Protein AF-A0A7S3ZZZ0-F1 (afdb_monomer)

Secondary structure (DSSP, 8-state):
----B-TTT--B--SSPEE-TTT--EESSHHHHHHHHHTSSHHHHHHHHHHTTSHHHHHHHHHHHHHHHHHHHHTTTTTTT---TTT--SS-TTT-----PPP-

Mean predicted aligned error: 7.29 Å

Radius of gyration: 19.66 Å; Cα contacts (8 Å, |Δi|>4): 117; chains: 1; bounding box: 46×25×49 Å

InterPro domains:
  IPR002893 Zinc finger, MYND-type [PF01753] (6-46)
  IPR002893 Zinc finger, MYND-type [PS50865] (6-46)

Sequence (104 aa):
MVLINCACCAAPLPHPAKQCSRCKTLYCSPTCQKQHWEQGGHDKLCRKIRKGGGAEQYHADTKFKEAVTVAAEACKEDAKGQTCYICTEAVHWKTKEGLVRGCA

Foldseek 3Di:
DDQQAAPQPRHGADPPFDADPQQRHGHNDVVSVVCCCPPVVCVVCSVVSNVQVHDVSVVVVVVVVVVVVVVCVVCVVVLPPDAAPPPRHQADPPPRDHHDDDDD

Structure (mmCIF, N/CA/C/O backbone):
data_AF-A0A7S3ZZZ0-F1
#
_entry.id   AF-A0A7S3ZZZ0-F1
#
loop_
_atom_si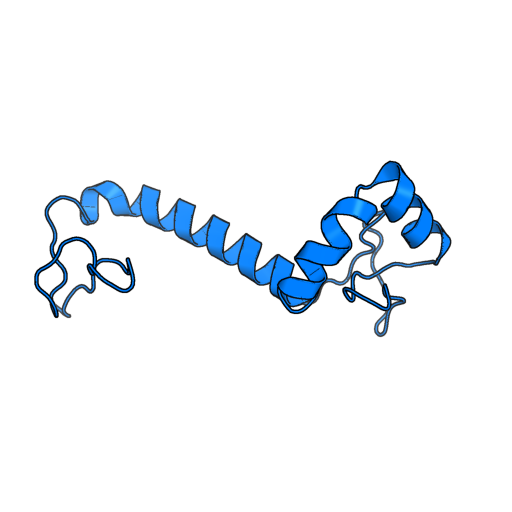te.group_PDB
_atom_site.id
_atom_site.type_symbol
_atom_site.label_atom_id
_atom_site.label_alt_id
_atom_site.label_comp_id
_atom_site.label_asym_id
_atom_site.label_entity_id
_atom_site.label_seq_id
_atom_site.pdbx_PDB_ins_code
_atom_site.Cartn_x
_atom_site.Cartn_y
_atom_site.Cartn_z
_atom_site.occupancy
_atom_site.B_iso_or_equiv
_atom_site.auth_seq_id
_atom_site.auth_comp_id
_atom_site.auth_asym_id
_atom_site.auth_atom_id
_atom_site.pdbx_PDB_model_num
ATOM 1 N N . MET A 1 1 ? -9.465 7.054 -7.142 1.00 51.59 1 MET A N 1
ATOM 2 C CA . MET A 1 1 ? -8.395 7.871 -7.754 1.00 51.59 1 MET A CA 1
ATOM 3 C C . MET A 1 1 ? -7.522 6.903 -8.519 1.00 51.59 1 MET A C 1
ATOM 5 O O . MET A 1 1 ? -6.846 6.103 -7.887 1.00 51.59 1 MET A O 1
ATOM 9 N N . VAL A 1 2 ? -7.605 6.916 -9.849 1.00 62.94 2 VAL A N 1
ATOM 10 C CA . VAL A 1 2 ? -6.803 6.012 -10.679 1.00 62.94 2 VAL A CA 1
ATOM 11 C C . VAL A 1 2 ? -5.350 6.464 -10.572 1.00 62.94 2 VAL A C 1
ATOM 13 O O . VAL A 1 2 ? -5.057 7.647 -10.750 1.00 62.94 2 VAL A O 1
ATOM 16 N N . LEU A 1 3 ? -4.436 5.550 -10.246 1.00 78.00 3 LEU A N 1
ATOM 17 C CA . LEU A 1 3 ? -3.007 5.839 -10.341 1.00 78.00 3 LEU A CA 1
ATOM 18 C C . LEU A 1 3 ? -2.707 6.122 -11.817 1.00 78.00 3 LEU A C 1
ATOM 20 O O . LEU A 1 3 ? -2.816 5.220 -12.634 1.00 78.00 3 LEU A O 1
ATOM 24 N N . ILE A 1 4 ? -2.376 7.364 -12.167 1.00 89.69 4 ILE A N 1
ATOM 25 C CA . ILE A 1 4 ? -2.099 7.776 -13.557 1.00 89.69 4 ILE A CA 1
ATOM 26 C C . ILE A 1 4 ? -0.629 8.130 -13.792 1.00 89.69 4 ILE A C 1
ATOM 28 O O . ILE A 1 4 ? -0.275 8.586 -14.872 1.00 89.69 4 ILE A O 1
ATOM 32 N N . ASN A 1 5 ? 0.242 7.887 -12.810 1.00 93.50 5 ASN A N 1
ATOM 33 C CA . ASN A 1 5 ? 1.657 8.245 -12.876 1.00 93.50 5 ASN A CA 1
ATOM 34 C C . ASN A 1 5 ? 2.548 7.002 -12.773 1.00 93.50 5 ASN A C 1
ATOM 36 O O . ASN A 1 5 ? 2.214 6.017 -12.111 1.00 93.50 5 ASN A O 1
ATOM 40 N N . CYS A 1 6 ? 3.718 7.063 -13.406 1.00 95.06 6 CYS A N 1
ATOM 41 C CA . CYS A 1 6 ? 4.752 6.044 -13.314 1.00 95.06 6 CYS A CA 1
ATOM 42 C C . CYS A 1 6 ? 5.249 5.927 -11.873 1.00 95.06 6 CYS A C 1
ATOM 44 O O . CYS A 1 6 ? 5.759 6.897 -11.317 1.00 95.06 6 CYS A O 1
ATOM 46 N N . ALA A 1 7 ? 5.207 4.725 -11.296 1.00 94.62 7 ALA A N 1
ATOM 47 C CA . ALA A 1 7 ? 5.686 4.510 -9.929 1.00 94.62 7 ALA A CA 1
ATOM 48 C C . ALA A 1 7 ? 7.207 4.712 -9.760 1.00 94.62 7 ALA A C 1
ATOM 50 O O . ALA A 1 7 ? 7.684 4.821 -8.638 1.00 94.62 7 ALA A O 1
ATOM 51 N N . CYS A 1 8 ? 7.976 4.757 -10.854 1.00 96.56 8 CYS A N 1
ATOM 52 C CA . CYS A 1 8 ? 9.428 4.956 -10.805 1.00 96.56 8 CYS A CA 1
ATOM 53 C C . CYS A 1 8 ? 9.853 6.425 -10.925 1.00 96.56 8 CYS A C 1
ATOM 55 O O . CYS A 1 8 ? 10.779 6.846 -10.244 1.00 96.56 8 CYS A O 1
ATOM 57 N N . CYS A 1 9 ? 9.239 7.181 -11.841 1.00 95.25 9 CYS A N 1
ATOM 58 C CA . CYS A 1 9 ? 9.685 8.533 -12.205 1.00 95.25 9 CYS A CA 1
ATOM 59 C C . CYS A 1 9 ? 8.586 9.596 -12.090 1.00 95.25 9 CYS A C 1
ATOM 61 O O . CYS A 1 9 ? 8.796 10.728 -12.509 1.00 95.25 9 CYS A O 1
ATOM 63 N N . ALA A 1 10 ? 7.406 9.229 -11.582 1.00 94.50 10 ALA A N 1
ATOM 64 C CA . ALA A 1 10 ? 6.227 10.084 -11.432 1.00 94.50 10 ALA A CA 1
ATOM 65 C C . ALA A 1 10 ? 5.664 10.704 -12.727 1.00 94.50 10 ALA A C 1
ATOM 67 O O . ALA A 1 10 ? 4.665 11.417 -12.661 1.00 94.50 10 ALA A O 1
ATOM 68 N N . ALA A 1 11 ? 6.234 10.400 -13.899 1.00 94.62 11 ALA A N 1
ATOM 69 C CA . ALA A 1 11 ? 5.722 10.878 -15.180 1.00 94.62 11 ALA A CA 1
ATOM 70 C C . ALA A 1 11 ? 4.265 10.426 -15.406 1.00 94.62 11 ALA A C 1
ATOM 72 O O . ALA A 1 11 ? 3.948 9.269 -15.099 1.00 94.62 11 ALA A O 1
ATOM 73 N N . PRO A 1 12 ? 3.395 11.287 -15.962 1.00 94.44 12 PRO A N 1
ATOM 74 C CA . PRO A 1 12 ? 2.027 10.911 -16.302 1.00 94.44 12 PRO A CA 1
ATOM 75 C C . PRO A 1 12 ? 2.018 9.797 -17.355 1.00 94.44 12 PRO A C 1
ATOM 77 O O . PRO A 1 12 ? 2.903 9.716 -18.212 1.00 94.44 12 PRO A O 1
ATOM 80 N N . LEU A 1 13 ? 1.025 8.917 -17.279 1.00 92.56 13 LEU A N 1
ATOM 81 C CA . LEU A 1 13 ? 0.897 7.737 -18.125 1.00 92.56 13 LEU A CA 1
ATOM 82 C C . LEU A 1 13 ? -0.319 7.833 -19.051 1.00 92.56 13 LEU A C 1
ATOM 84 O O . LEU A 1 13 ? -1.370 8.324 -18.636 1.00 92.56 13 LEU A O 1
ATOM 88 N N . PRO A 1 14 ? -0.216 7.300 -20.282 1.00 86.88 14 PRO A N 1
ATOM 89 C CA . PRO A 1 14 ? -1.376 7.101 -21.140 1.00 86.88 14 PRO A CA 1
ATOM 90 C C . PRO A 1 14 ? -2.278 5.995 -20.575 1.00 86.88 14 PRO A C 1
ATOM 92 O O . PRO A 1 14 ? -1.810 5.102 -19.866 1.00 86.88 14 PRO A O 1
ATOM 95 N N . HIS A 1 15 ? -3.565 6.014 -20.925 1.00 82.31 15 HIS A N 1
ATOM 96 C CA . HIS A 1 15 ? -4.504 4.952 -20.568 1.00 82.31 15 HIS A CA 1
ATOM 97 C C . HIS A 1 15 ? -4.850 4.107 -21.812 1.00 82.31 15 HIS A C 1
ATOM 99 O O . HIS A 1 15 ? -5.362 4.678 -22.775 1.00 82.31 15 HIS A O 1
ATOM 105 N N . PRO A 1 16 ? -4.591 2.779 -21.831 1.00 83.88 16 PRO A N 1
ATOM 106 C CA . PRO A 1 16 ? -4.000 1.963 -20.764 1.00 83.88 16 PRO A CA 1
ATOM 107 C C . PRO A 1 16 ? -2.463 2.062 -20.695 1.00 83.88 16 PRO A C 1
ATOM 109 O O . PRO A 1 16 ? -1.776 2.134 -21.714 1.00 83.88 16 PRO A O 1
ATOM 112 N N . ALA A 1 17 ? -1.912 1.995 -19.480 1.00 89.81 17 ALA A N 1
ATOM 113 C CA . ALA A 1 17 ? -0.469 2.037 -19.239 1.00 89.81 17 ALA A CA 1
ATOM 114 C C . ALA A 1 17 ? 0.156 0.636 -19.135 1.00 89.81 17 ALA A C 1
ATOM 116 O O . ALA A 1 17 ? -0.519 -0.354 -18.837 1.00 89.81 17 ALA A O 1
ATOM 117 N N . LYS A 1 18 ? 1.486 0.549 -19.295 1.00 93.19 18 LYS A N 1
ATOM 118 C CA . LYS A 1 18 ? 2.225 -0.678 -18.961 1.00 93.19 18 LYS A CA 1
ATOM 119 C C . LYS A 1 18 ? 2.172 -0.904 -17.452 1.00 93.19 18 LYS A C 1
ATOM 121 O O . LYS A 1 18 ? 2.247 0.039 -16.669 1.00 93.19 18 LYS A O 1
ATOM 126 N N . GLN A 1 19 ? 2.072 -2.163 -17.041 1.00 94.81 19 GLN A N 1
ATOM 127 C CA . GLN A 1 19 ? 1.874 -2.519 -15.640 1.00 94.81 19 GLN A CA 1
ATOM 128 C C . GLN A 1 19 ? 2.634 -3.781 -15.248 1.00 94.81 19 GLN A C 1
ATOM 130 O O . GLN A 1 19 ? 2.832 -4.684 -16.062 1.00 94.81 19 GLN A O 1
ATOM 135 N N . CYS A 1 20 ? 3.005 -3.880 -13.972 1.00 96.38 20 CYS A N 1
ATOM 136 C CA . CYS A 1 20 ? 3.510 -5.124 -13.413 1.00 96.38 20 CYS A CA 1
ATOM 137 C C . CYS A 1 20 ? 2.423 -6.200 -13.499 1.00 96.38 20 CYS A C 1
ATOM 139 O O . CYS A 1 20 ? 1.325 -6.042 -12.962 1.00 96.38 20 CYS A O 1
ATOM 141 N N . SER A 1 21 ? 2.748 -7.332 -14.121 1.00 95.62 21 SER A N 1
ATOM 142 C CA . SER A 1 21 ? 1.806 -8.435 -14.333 1.00 95.62 21 SER A CA 1
ATOM 143 C C . SER A 1 21 ? 1.205 -8.976 -13.031 1.00 95.62 21 SER A C 1
ATOM 145 O O . SER A 1 21 ? 0.050 -9.410 -13.030 1.00 95.62 21 SER A O 1
ATOM 147 N N . ARG A 1 22 ? 1.955 -8.896 -11.920 1.00 96.06 22 ARG A N 1
ATOM 148 C CA . ARG A 1 22 ? 1.587 -9.459 -10.611 1.00 96.06 22 ARG A CA 1
ATOM 149 C C . ARG A 1 22 ? 0.717 -8.528 -9.771 1.00 96.06 22 ARG A C 1
ATOM 151 O O . ARG A 1 22 ? -0.317 -8.960 -9.281 1.00 96.06 22 ARG A O 1
ATOM 158 N N . CYS A 1 23 ? 1.160 -7.292 -9.553 1.00 96.62 23 CYS A N 1
ATOM 159 C CA . CYS A 1 23 ? 0.539 -6.355 -8.606 1.00 96.62 23 CYS A CA 1
ATOM 160 C C . CYS A 1 23 ? -0.170 -5.170 -9.275 1.00 96.62 23 CYS A C 1
ATOM 162 O O . CYS A 1 23 ? -0.769 -4.363 -8.573 1.00 96.62 23 CYS A O 1
ATOM 164 N N . LYS A 1 24 ? -0.106 -5.061 -10.609 1.00 95.50 24 LYS A N 1
ATOM 165 C CA . LYS A 1 24 ? -0.741 -4.002 -11.411 1.00 95.50 24 LYS A CA 1
ATOM 166 C C . LYS A 1 24 ? -0.205 -2.583 -11.166 1.00 95.50 24 LYS A C 1
ATOM 168 O O . LYS A 1 24 ? -0.826 -1.612 -11.572 1.00 95.50 24 LYS A O 1
ATOM 173 N N . THR A 1 25 ? 0.970 -2.436 -10.545 1.00 95.75 25 THR A N 1
ATOM 174 C CA . THR A 1 25 ? 1.663 -1.136 -10.463 1.00 95.75 25 THR A CA 1
ATOM 175 C C . THR A 1 25 ? 2.036 -0.643 -11.859 1.00 95.75 25 THR A C 1
ATOM 177 O O . THR A 1 25 ? 2.546 -1.432 -12.656 1.00 95.75 25 THR A O 1
ATOM 180 N N . LEU A 1 26 ? 1.800 0.639 -12.146 1.00 95.44 26 LEU A N 1
ATOM 181 C CA . LEU A 1 26 ? 1.952 1.211 -13.483 1.00 95.44 26 LEU A CA 1
ATOM 182 C C . LEU A 1 26 ? 3.336 1.821 -13.741 1.00 95.44 26 LEU A C 1
ATOM 184 O O . LEU A 1 26 ? 3.961 2.407 -12.851 1.00 95.44 26 LEU A O 1
ATOM 188 N N . TYR A 1 27 ? 3.780 1.724 -14.994 1.00 95.69 27 TYR A N 1
ATOM 189 C CA . TYR A 1 27 ? 5.061 2.228 -15.483 1.00 95.69 27 TYR A CA 1
ATOM 190 C C . TYR A 1 27 ? 4.933 2.800 -16.892 1.00 95.69 27 TYR A C 1
ATOM 192 O O . TYR A 1 27 ? 4.130 2.336 -17.700 1.00 95.69 27 TYR A O 1
ATOM 200 N N . CYS A 1 28 ? 5.804 3.752 -17.230 1.00 95.62 28 CYS A N 1
ATOM 201 C CA . CYS A 1 28 ? 5.939 4.221 -18.610 1.00 95.62 28 CYS A CA 1
ATOM 202 C C . CYS A 1 28 ? 6.722 3.220 -19.478 1.00 95.62 28 CYS A C 1
ATOM 204 O O . CYS A 1 28 ? 6.489 3.116 -20.681 1.00 95.62 28 CYS A O 1
ATOM 206 N N . SER A 1 29 ? 7.632 2.442 -18.880 1.00 94.94 29 SER A N 1
ATOM 207 C CA . SER A 1 29 ? 8.507 1.513 -19.598 1.00 94.94 29 SER A CA 1
ATOM 208 C C . SER A 1 29 ? 8.948 0.316 -18.738 1.00 94.94 29 SER A C 1
ATOM 210 O O . SER A 1 29 ? 8.948 0.404 -17.506 1.00 94.94 29 SER A O 1
ATOM 212 N N . PRO A 1 30 ? 9.385 -0.797 -19.366 1.00 96.06 30 PRO A N 1
ATOM 213 C CA . PRO A 1 30 ? 10.036 -1.903 -18.658 1.00 96.06 30 PRO A CA 1
ATOM 214 C C . PRO A 1 30 ? 11.298 -1.473 -17.895 1.00 96.06 30 PRO A C 1
ATOM 216 O O . PRO A 1 30 ? 11.581 -2.013 -16.829 1.00 96.06 30 PRO A O 1
ATOM 219 N N . THR A 1 31 ? 12.025 -0.468 -18.393 1.00 97.12 31 THR A N 1
ATOM 220 C CA . THR A 1 31 ? 13.201 0.105 -17.721 1.00 97.12 31 THR A CA 1
ATOM 221 C C . THR A 1 31 ? 12.828 0.709 -16.372 1.00 97.12 31 THR A C 1
ATOM 223 O O . THR A 1 31 ? 13.446 0.381 -15.363 1.00 97.12 31 THR A O 1
ATOM 226 N N . CYS A 1 32 ? 11.757 1.507 -16.321 1.00 97.56 32 CYS A N 1
ATOM 227 C CA . CYS A 1 32 ? 11.241 2.046 -15.062 1.00 97.56 32 CYS A CA 1
ATOM 228 C C . CYS A 1 32 ? 10.748 0.946 -14.119 1.00 97.56 32 CYS A C 1
ATOM 230 O O . CYS A 1 32 ? 10.940 1.049 -12.911 1.00 97.56 32 CYS A O 1
ATOM 232 N N . GLN A 1 33 ? 10.150 -0.128 -14.642 1.00 97.25 33 GLN A N 1
ATOM 233 C CA . GLN A 1 33 ? 9.782 -1.268 -13.804 1.00 97.25 33 GLN A CA 1
ATOM 234 C C . GLN A 1 33 ? 11.018 -1.928 -13.175 1.00 97.25 33 GLN A C 1
ATOM 236 O O . GLN A 1 33 ? 10.989 -2.226 -11.982 1.00 97.25 33 GLN A O 1
ATOM 241 N N . LYS A 1 34 ? 12.090 -2.145 -13.949 1.00 97.75 34 LYS A N 1
ATOM 242 C CA . LYS A 1 34 ? 13.346 -2.737 -13.464 1.00 97.75 34 LYS A CA 1
ATOM 243 C C . LYS A 1 34 ? 14.037 -1.836 -12.438 1.00 97.75 34 LYS A C 1
ATOM 245 O O . LYS A 1 34 ? 14.373 -2.303 -11.358 1.00 97.75 34 LYS A O 1
ATOM 250 N N . GLN A 1 35 ? 14.159 -0.541 -12.720 1.00 98.00 35 GLN A N 1
ATOM 251 C CA . GLN A 1 35 ? 14.734 0.420 -11.778 1.00 98.00 35 GLN A CA 1
ATOM 252 C C . GLN A 1 35 ? 13.923 0.487 -10.476 1.00 98.00 35 GLN A C 1
ATOM 254 O O . GLN A 1 35 ? 14.488 0.423 -9.389 1.00 98.00 35 GLN A O 1
ATOM 259 N N . HIS A 1 36 ? 12.591 0.537 -10.558 1.00 97.31 36 HIS A N 1
ATOM 260 C CA . HIS A 1 36 ? 11.739 0.514 -9.369 1.00 97.31 36 HIS A CA 1
ATOM 261 C C . HIS A 1 36 ? 11.834 -0.819 -8.604 1.00 97.31 36 HIS A C 1
ATOM 263 O O . HIS A 1 36 ? 11.695 -0.837 -7.383 1.00 97.31 36 HIS A O 1
ATOM 269 N N . TRP A 1 37 ? 12.102 -1.931 -9.297 1.00 97.56 37 TRP A N 1
ATOM 270 C CA . TRP A 1 37 ? 12.381 -3.232 -8.683 1.00 97.56 37 TRP A CA 1
ATOM 271 C C . TRP A 1 37 ? 13.688 -3.242 -7.897 1.00 97.56 37 TRP A C 1
ATOM 273 O O . TRP A 1 37 ? 13.684 -3.628 -6.734 1.00 97.56 37 TRP A O 1
ATOM 283 N N . GLU A 1 38 ? 14.778 -2.796 -8.514 1.00 97.25 38 GLU A N 1
ATOM 284 C CA . GLU A 1 38 ? 16.130 -2.901 -7.955 1.00 97.25 38 GLU A CA 1
ATOM 285 C C . GLU A 1 38 ? 16.443 -1.789 -6.943 1.00 97.25 38 GLU A C 1
ATOM 287 O O . GLU A 1 38 ? 17.125 -2.031 -5.953 1.00 97.25 38 GLU A O 1
ATOM 292 N N . GLN A 1 39 ? 15.933 -0.577 -7.174 1.00 96.31 39 GLN A N 1
ATOM 293 C CA . GLN A 1 39 ? 16.289 0.628 -6.411 1.00 96.31 39 GLN A CA 1
ATOM 294 C C . GLN A 1 39 ? 15.091 1.233 -5.669 1.00 96.31 39 GLN A C 1
ATOM 296 O O . GLN A 1 39 ? 15.255 1.855 -4.625 1.00 96.31 39 GLN A O 1
ATOM 301 N N . GLY A 1 40 ? 13.876 1.041 -6.189 1.00 93.12 40 GLY A N 1
ATOM 302 C CA . GLY A 1 40 ? 12.643 1.596 -5.618 1.00 93.12 40 GLY A CA 1
ATOM 303 C C . GLY A 1 40 ? 11.958 0.718 -4.565 1.00 93.12 40 GLY A C 1
ATOM 304 O O . GLY A 1 40 ? 10.909 1.091 -4.049 1.00 93.12 40 GLY A O 1
ATOM 305 N N . GLY A 1 41 ? 12.508 -0.462 -4.254 1.00 95.56 41 GLY A N 1
ATOM 306 C CA . GLY A 1 41 ? 11.960 -1.376 -3.241 1.00 95.56 41 GLY A CA 1
ATOM 307 C C . GLY A 1 41 ? 10.695 -2.132 -3.669 1.00 95.56 41 GLY A C 1
ATOM 308 O O . GLY A 1 41 ? 9.983 -2.703 -2.832 1.00 95.56 41 GLY A O 1
ATOM 309 N N . HIS A 1 42 ? 10.378 -2.149 -4.966 1.00 96.56 42 HIS A N 1
ATOM 310 C CA . HIS A 1 42 ? 9.219 -2.885 -5.466 1.00 96.56 42 HIS A CA 1
ATOM 311 C C . HIS A 1 42 ? 9.363 -4.400 -5.284 1.00 96.56 42 HIS A C 1
ATOM 313 O O . HIS A 1 42 ? 8.355 -5.074 -5.078 1.00 96.56 42 HIS A O 1
ATOM 319 N N . ASP A 1 43 ? 10.581 -4.935 -5.263 1.00 96.50 43 ASP A N 1
ATOM 320 C CA . ASP A 1 43 ? 10.864 -6.335 -4.931 1.00 96.50 43 ASP A CA 1
ATOM 321 C C . ASP A 1 43 ? 10.178 -6.791 -3.624 1.00 96.50 43 ASP A C 1
ATOM 3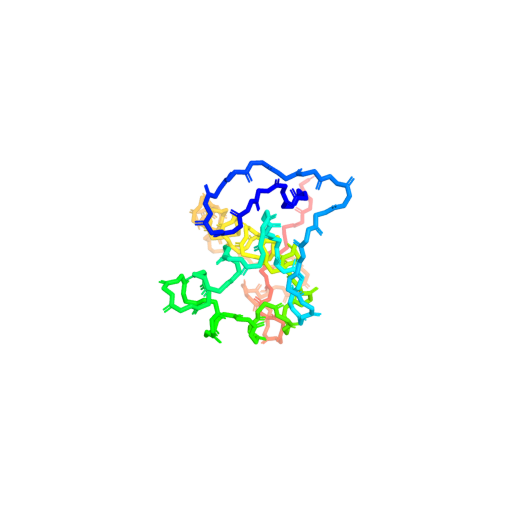23 O O . ASP A 1 43 ? 9.518 -7.835 -3.571 1.00 96.50 43 ASP A O 1
ATOM 327 N N . LYS A 1 44 ? 10.232 -5.946 -2.591 1.00 96.06 44 LYS A N 1
ATOM 328 C CA . LYS A 1 44 ? 9.656 -6.180 -1.260 1.00 96.06 44 LYS A CA 1
ATOM 329 C C . LYS A 1 44 ? 8.169 -5.837 -1.202 1.00 96.06 44 LYS A C 1
ATOM 331 O O . LYS A 1 44 ? 7.409 -6.465 -0.455 1.00 96.06 44 LYS A O 1
ATOM 336 N N . LEU A 1 45 ? 7.731 -4.845 -1.978 1.00 95.75 45 LEU A N 1
ATOM 337 C CA . LEU A 1 45 ? 6.353 -4.345 -1.953 1.00 95.75 45 LEU A CA 1
ATOM 338 C C . LEU A 1 45 ? 5.399 -5.140 -2.849 1.00 95.75 45 LEU A C 1
ATOM 340 O O . LEU A 1 45 ? 4.225 -5.277 -2.506 1.00 95.75 45 LEU A O 1
ATOM 344 N N . CYS A 1 46 ? 5.879 -5.728 -3.948 1.00 97.62 46 CYS A N 1
ATOM 345 C CA . CYS A 1 46 ? 5.045 -6.365 -4.971 1.00 97.62 46 CYS A CA 1
ATOM 346 C C . CYS A 1 46 ? 4.083 -7.405 -4.379 1.00 97.62 46 CYS A C 1
ATOM 348 O O . CYS A 1 46 ? 2.889 -7.429 -4.690 1.00 97.62 46 CYS A O 1
ATOM 350 N N . ARG A 1 47 ? 4.581 -8.243 -3.458 1.00 97.31 47 ARG A N 1
ATOM 351 C CA . ARG A 1 47 ? 3.767 -9.259 -2.777 1.00 97.31 47 ARG A CA 1
ATOM 352 C C . ARG A 1 47 ? 2.681 -8.640 -1.896 1.00 97.31 47 ARG A C 1
ATOM 354 O O . ARG A 1 47 ? 1.580 -9.185 -1.867 1.00 97.31 47 ARG A O 1
ATOM 361 N N . LYS A 1 48 ? 2.986 -7.554 -1.178 1.00 96.25 48 LYS A N 1
ATOM 362 C CA . LYS A 1 48 ? 2.032 -6.859 -0.298 1.00 96.25 48 LYS A CA 1
ATOM 363 C C . LYS A 1 48 ? 0.926 -6.210 -1.121 1.00 96.25 48 LYS A C 1
ATOM 365 O O . LYS A 1 48 ? -0.240 -6.475 -0.865 1.00 96.25 48 LYS A O 1
ATOM 370 N N . ILE A 1 49 ? 1.308 -5.480 -2.168 1.00 96.56 49 ILE A N 1
ATOM 371 C CA . ILE A 1 49 ? 0.376 -4.826 -3.090 1.00 96.56 49 ILE A CA 1
ATOM 372 C C . ILE A 1 49 ? -0.558 -5.858 -3.730 1.00 96.56 49 ILE A C 1
ATOM 374 O O . ILE A 1 49 ? -1.772 -5.701 -3.704 1.00 96.56 49 ILE A O 1
ATOM 378 N N . ARG A 1 50 ? -0.009 -6.970 -4.240 1.00 97.00 50 ARG A N 1
ATOM 379 C CA . ARG A 1 50 ? -0.820 -8.050 -4.821 1.00 97.00 50 ARG A CA 1
ATOM 380 C C . ARG A 1 50 ? -1.821 -8.639 -3.822 1.00 97.00 50 ARG A C 1
ATOM 382 O O . ARG A 1 50 ? -2.940 -8.949 -4.205 1.00 97.00 50 ARG A O 1
ATOM 389 N N . LYS A 1 51 ? -1.416 -8.831 -2.562 1.00 96.00 51 LYS A N 1
ATOM 390 C CA . LYS A 1 51 ? -2.312 -9.338 -1.510 1.00 96.00 51 LYS A CA 1
ATOM 391 C C . LYS A 1 51 ? -3.404 -8.335 -1.135 1.00 96.00 51 LYS A C 1
ATOM 393 O O . LYS A 1 51 ? -4.490 -8.767 -0.784 1.00 96.00 51 LYS A O 1
ATOM 398 N N . GLY A 1 52 ? -3.122 -7.038 -1.225 1.00 92.94 52 GLY A N 1
ATOM 399 C CA . GLY A 1 52 ? -4.086 -5.962 -0.987 1.00 92.94 52 GLY A CA 1
ATOM 400 C C . GLY A 1 52 ? -4.991 -5.645 -2.181 1.00 92.94 52 GLY A C 1
ATOM 401 O O . GLY A 1 52 ? -5.489 -4.536 -2.259 1.00 92.94 52 GLY A O 1
ATOM 402 N N . GLY A 1 53 ? -5.159 -6.560 -3.144 1.00 94.38 53 GLY A N 1
ATOM 403 C CA . GLY A 1 53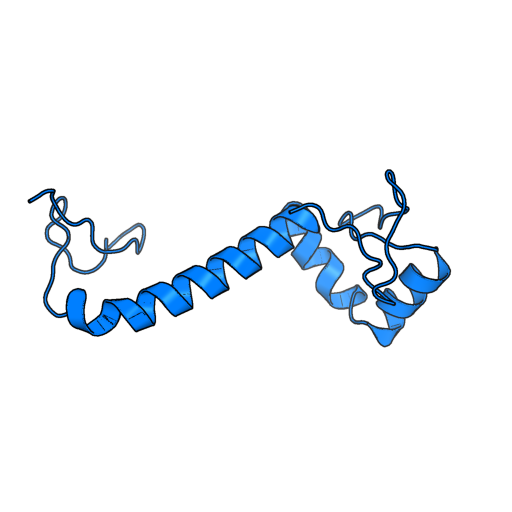 ? -6.051 -6.349 -4.295 1.00 94.38 53 GLY A CA 1
ATOM 404 C C . GLY A 1 53 ? -5.434 -5.609 -5.489 1.00 94.38 53 GLY A C 1
ATOM 405 O O . GLY A 1 53 ? -6.127 -5.351 -6.466 1.00 94.38 53 GLY A O 1
ATOM 406 N N . GLY A 1 54 ? -4.130 -5.315 -5.463 1.00 94.81 54 GLY A N 1
ATOM 407 C CA . GLY A 1 54 ? -3.422 -4.608 -6.537 1.00 94.81 54 GLY A CA 1
ATOM 408 C C . GLY A 1 54 ? -3.050 -3.172 -6.169 1.00 94.81 54 GLY A C 1
ATOM 409 O O . GLY A 1 54 ? -3.338 -2.701 -5.074 1.00 94.81 54 GLY A O 1
ATOM 410 N N . ALA A 1 55 ? -2.341 -2.486 -7.069 1.00 93.38 55 ALA A N 1
ATOM 411 C CA . ALA A 1 55 ? -1.751 -1.173 -6.795 1.00 93.38 55 ALA A CA 1
ATOM 412 C C . ALA A 1 55 ? -2.781 -0.099 -6.437 1.00 93.38 55 ALA A C 1
ATOM 414 O O . ALA A 1 55 ? -2.547 0.670 -5.508 1.00 93.38 55 ALA A O 1
ATOM 415 N N . GLU A 1 56 ? -3.912 -0.067 -7.142 1.00 92.00 56 GLU A N 1
ATOM 416 C CA . GLU A 1 56 ? -4.965 0.919 -6.900 1.00 92.00 56 GLU A CA 1
ATOM 417 C C . GLU A 1 56 ? -5.646 0.705 -5.545 1.00 92.00 56 GLU A C 1
ATOM 419 O O . GLU A 1 56 ? -5.675 1.627 -4.731 1.00 92.00 56 GLU A O 1
ATOM 424 N N . GLN A 1 57 ? -6.101 -0.519 -5.260 1.00 93.75 57 GLN A N 1
ATOM 425 C CA . GLN A 1 57 ? -6.736 -0.838 -3.981 1.00 93.75 57 GLN A CA 1
ATOM 426 C C . GLN A 1 57 ? -5.775 -0.628 -2.809 1.00 93.75 57 GLN A C 1
ATOM 428 O O . GLN A 1 57 ? -6.131 0.008 -1.825 1.00 93.75 57 GLN A O 1
ATOM 433 N N . TYR A 1 58 ? -4.525 -1.078 -2.941 1.00 93.50 58 TYR A N 1
ATOM 434 C CA . TYR A 1 58 ? -3.514 -0.872 -1.908 1.00 93.50 58 TYR A CA 1
ATOM 435 C C . TYR A 1 58 ? -3.297 0.619 -1.610 1.00 93.50 58 TYR A C 1
ATOM 437 O O . TYR A 1 58 ? -3.189 1.006 -0.449 1.00 93.50 58 TYR A O 1
ATOM 445 N N . HIS A 1 59 ? -3.254 1.469 -2.643 1.00 91.69 59 HIS A N 1
ATOM 446 C CA . HIS A 1 59 ? -3.138 2.914 -2.459 1.00 91.69 59 HIS A CA 1
ATOM 447 C C . HIS A 1 59 ? -4.372 3.506 -1.765 1.00 91.69 59 HIS A C 1
ATOM 449 O O . HIS A 1 59 ? -4.220 4.295 -0.831 1.00 91.69 59 HIS A O 1
ATOM 455 N N . ALA A 1 60 ? -5.575 3.105 -2.186 1.00 92.69 60 ALA A N 1
ATOM 456 C CA . ALA A 1 60 ? -6.825 3.537 -1.568 1.00 92.69 60 ALA A CA 1
ATOM 457 C C . ALA A 1 60 ? -6.888 3.147 -0.082 1.00 92.69 60 ALA A C 1
ATOM 459 O O . ALA A 1 60 ? -7.167 4.000 0.757 1.00 92.69 60 ALA A O 1
ATOM 460 N N . ASP A 1 61 ? -6.534 1.907 0.258 1.00 93.00 61 ASP A N 1
ATOM 461 C CA . ASP A 1 61 ? -6.506 1.410 1.637 1.00 93.00 61 ASP A CA 1
ATOM 462 C C . ASP A 1 61 ? -5.487 2.162 2.501 1.00 93.00 61 ASP A C 1
ATOM 464 O O . ASP A 1 61 ? -5.748 2.458 3.668 1.00 93.00 61 ASP A O 1
ATOM 468 N N . THR A 1 62 ? -4.309 2.479 1.953 1.00 91.56 62 THR A N 1
ATOM 469 C CA . THR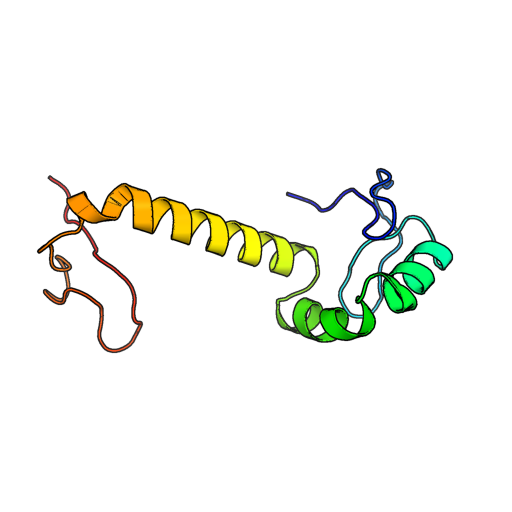 A 1 62 ? -3.308 3.293 2.655 1.00 91.56 62 THR A CA 1
ATOM 470 C C . THR A 1 62 ? -3.844 4.694 2.931 1.00 91.56 62 THR A C 1
ATOM 472 O O . THR A 1 62 ? -3.779 5.146 4.072 1.00 91.56 62 THR A O 1
ATOM 475 N N . LYS A 1 63 ? -4.437 5.354 1.929 1.00 92.50 63 LYS A N 1
ATOM 476 C CA . LYS A 1 63 ? -5.030 6.690 2.086 1.00 92.50 63 LYS A CA 1
ATOM 477 C C . LYS A 1 63 ? -6.195 6.692 3.068 1.00 92.50 63 LYS A C 1
ATOM 479 O O . LYS A 1 63 ? -6.313 7.611 3.871 1.00 92.50 63 LYS A O 1
ATOM 484 N N . PHE A 1 64 ? -7.015 5.645 3.048 1.00 92.25 64 PHE A N 1
ATOM 485 C CA . PHE A 1 64 ? -8.088 5.459 4.015 1.00 92.25 64 PHE A CA 1
ATOM 486 C C . PHE A 1 64 ? -7.542 5.348 5.439 1.00 92.25 64 PHE A C 1
ATOM 488 O O . PHE A 1 64 ? -8.012 6.052 6.324 1.00 92.25 64 PHE A O 1
ATOM 495 N N . LYS A 1 65 ? -6.510 4.526 5.668 1.00 91.81 65 LYS A N 1
ATOM 496 C CA . LYS A 1 65 ? -5.881 4.401 6.994 1.00 91.81 65 LYS A CA 1
ATOM 497 C C . LYS A 1 65 ? -5.309 5.726 7.486 1.00 91.81 65 LYS A C 1
ATOM 499 O O . LYS A 1 65 ? -5.537 6.081 8.636 1.00 91.81 65 LYS A O 1
ATOM 504 N N . GLU A 1 66 ? -4.614 6.462 6.620 1.00 92.75 66 GLU A N 1
ATOM 505 C CA . GLU A 1 66 ? -4.117 7.809 6.930 1.00 92.75 66 GLU A CA 1
ATOM 506 C C . GLU A 1 66 ? -5.276 8.738 7.336 1.00 92.75 66 GLU A C 1
ATOM 508 O O . GLU A 1 66 ? -5.236 9.347 8.405 1.00 92.75 66 GLU A O 1
ATOM 513 N N . ALA A 1 67 ? -6.354 8.783 6.549 1.00 92.44 67 ALA A N 1
ATOM 514 C CA . ALA A 1 67 ? -7.530 9.598 6.853 1.00 92.44 67 ALA A CA 1
ATOM 515 C C . ALA A 1 67 ? -8.207 9.199 8.176 1.00 92.44 67 ALA A C 1
ATOM 517 O O . ALA A 1 67 ? -8.562 10.071 8.966 1.00 92.44 67 ALA A O 1
ATOM 518 N N . VAL A 1 68 ? -8.331 7.898 8.455 1.00 89.25 68 VAL A N 1
ATOM 519 C CA . VAL A 1 68 ? -8.875 7.387 9.722 1.00 89.25 68 VAL A CA 1
ATOM 520 C C . VAL A 1 68 ? -8.016 7.829 10.902 1.00 89.25 68 VAL A C 1
ATOM 522 O O . VAL A 1 68 ? -8.568 8.268 11.904 1.00 89.25 68 VAL A O 1
ATOM 525 N N . THR A 1 69 ? -6.684 7.764 10.798 1.00 90.00 69 THR A N 1
ATOM 526 C CA . THR A 1 69 ? -5.811 8.225 11.892 1.00 90.00 69 THR A CA 1
ATOM 527 C C . THR A 1 69 ? -5.962 9.719 12.163 1.00 90.00 69 THR A C 1
ATOM 529 O O . THR A 1 69 ? -6.064 10.118 13.319 1.00 90.00 69 THR A O 1
ATOM 532 N N . VAL A 1 70 ? -6.062 10.539 11.113 1.00 93.31 70 VAL A N 1
ATOM 533 C CA . VAL A 1 70 ? -6.292 11.984 11.251 1.00 93.31 70 VAL A CA 1
ATOM 534 C C . VAL A 1 70 ? -7.651 12.267 11.893 1.00 93.31 70 VAL A C 1
ATOM 536 O O . VAL A 1 70 ? -7.733 13.070 12.818 1.00 93.31 70 VAL A O 1
ATOM 539 N N . ALA A 1 71 ? -8.710 11.587 11.445 1.00 88.44 71 ALA A N 1
ATOM 540 C CA . ALA A 1 71 ? -10.047 11.742 12.014 1.00 88.44 71 ALA A CA 1
ATOM 541 C C . ALA A 1 71 ? -10.107 11.292 13.483 1.00 88.44 71 ALA A C 1
ATOM 543 O O . ALA A 1 71 ? -10.716 11.967 14.309 1.00 88.44 71 ALA A O 1
ATOM 544 N N . ALA A 1 72 ? -9.444 10.185 13.825 1.00 85.56 72 ALA A N 1
ATOM 545 C CA . ALA A 1 72 ? -9.390 9.676 15.192 1.00 85.56 72 ALA A CA 1
ATOM 546 C C . ALA A 1 72 ? -8.713 10.666 16.153 1.00 85.56 72 ALA A C 1
ATOM 548 O O . ALA A 1 72 ? -9.222 10.886 17.249 1.00 85.56 72 ALA A O 1
ATOM 549 N N . GLU A 1 73 ? -7.609 11.297 15.740 1.00 89.25 73 GLU A N 1
ATOM 550 C CA . GLU A 1 73 ? -6.948 12.326 16.551 1.00 89.25 73 GLU A CA 1
ATOM 551 C C . GLU A 1 73 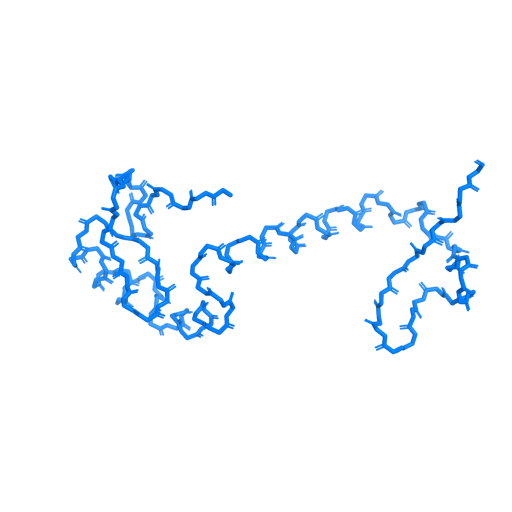? -7.799 13.599 16.666 1.00 89.25 73 GLU A C 1
ATOM 553 O O . G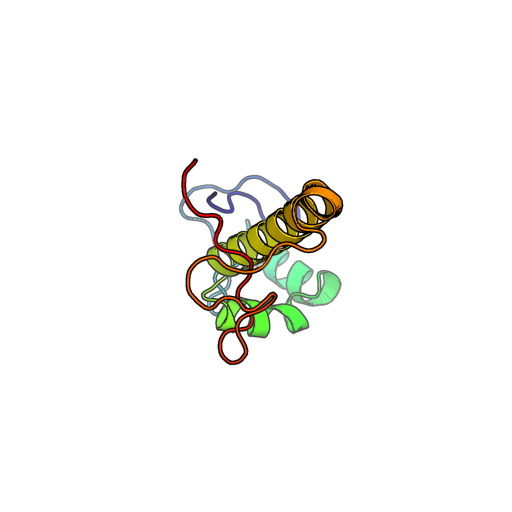LU A 1 73 ? -7.942 14.140 17.761 1.00 89.25 73 GLU A O 1
ATOM 558 N N . ALA A 1 74 ? -8.426 14.048 15.572 1.00 90.69 74 ALA A N 1
ATOM 559 C CA . ALA A 1 74 ? -9.292 15.228 15.586 1.00 90.69 74 ALA A CA 1
ATOM 560 C C . ALA A 1 74 ? -10.518 15.056 16.501 1.00 90.69 74 ALA A C 1
ATOM 562 O O . ALA A 1 74 ? -10.924 15.999 17.173 1.00 90.69 74 ALA A O 1
ATOM 563 N N . CYS A 1 75 ? -11.087 13.850 16.560 1.00 86.62 75 CYS A N 1
ATOM 564 C CA . CYS A 1 75 ? -12.282 13.544 17.349 1.00 86.62 75 CYS A CA 1
ATOM 565 C C . CYS A 1 75 ? -11.974 12.960 18.740 1.00 86.62 75 CYS A C 1
ATOM 567 O O . CYS A 1 75 ? -12.876 12.447 19.403 1.00 86.62 75 CYS A O 1
ATOM 569 N N . LYS A 1 76 ? -10.717 13.001 19.197 1.00 85.62 76 LYS A N 1
ATOM 570 C CA . LYS A 1 76 ? -10.291 12.349 20.443 1.00 85.62 76 LYS A CA 1
ATOM 571 C C . LYS A 1 76 ? -10.990 12.900 21.689 1.00 85.62 76 LYS A C 1
ATOM 573 O O . LYS A 1 76 ? -11.418 12.118 22.536 1.00 85.62 76 LYS A O 1
ATOM 578 N N . GLU A 1 77 ? -11.126 14.222 21.795 1.00 86.00 77 GLU A N 1
ATOM 579 C CA . GLU A 1 77 ? -11.813 14.855 22.931 1.00 86.00 77 GLU A CA 1
ATOM 580 C C . GLU A 1 77 ? -13.328 14.630 22.868 1.00 86.00 77 GLU A C 1
ATOM 582 O O . GLU A 1 77 ? -13.943 14.289 23.874 1.00 86.00 77 GLU A O 1
ATOM 587 N N . ASP A 1 78 ? -13.918 14.707 21.674 1.00 82.25 78 ASP A N 1
ATOM 588 C CA . ASP A 1 78 ? -15.329 14.396 21.429 1.00 82.25 78 ASP A CA 1
ATOM 589 C C . ASP A 1 78 ? -15.707 12.955 21.800 1.00 82.25 78 ASP A C 1
ATOM 591 O O . ASP A 1 78 ? -16.811 12.689 22.280 1.00 82.25 78 ASP A O 1
ATOM 595 N N . ALA A 1 79 ? -14.808 12.003 21.554 1.00 76.75 79 ALA A N 1
ATOM 596 C CA . ALA A 1 79 ? -15.021 10.592 21.855 1.00 76.75 79 ALA A CA 1
ATOM 597 C C . ALA A 1 79 ? -14.739 10.237 23.326 1.00 76.75 79 ALA A C 1
ATOM 599 O O . ALA A 1 79 ? -14.999 9.110 23.755 1.00 76.75 79 ALA A O 1
ATOM 600 N N . LYS A 1 80 ? -14.204 11.169 24.123 1.00 81.69 80 LYS A N 1
ATOM 601 C CA . LYS A 1 80 ? -13.776 10.900 25.495 1.00 81.69 80 LYS A CA 1
ATOM 602 C C . LYS A 1 80 ? -14.968 10.554 26.388 1.00 81.69 80 LYS A C 1
ATOM 604 O O . LYS A 1 80 ? -15.907 11.329 26.535 1.00 81.69 80 LYS A O 1
ATOM 609 N N . GLY A 1 81 ? -14.918 9.372 27.003 1.00 76.12 81 GLY A N 1
ATOM 610 C CA . GLY A 1 81 ? -15.973 8.882 27.898 1.00 76.12 81 GLY A CA 1
ATOM 611 C C . GLY A 1 81 ? -17.277 8.488 27.195 1.00 76.12 81 GLY A C 1
ATOM 612 O O . GLY A 1 81 ? -18.241 8.143 27.871 1.00 76.12 81 GLY A O 1
ATOM 613 N N . GLN A 1 82 ? -17.319 8.523 25.862 1.00 76.81 82 GLN A N 1
ATOM 614 C CA . GLN A 1 82 ? -18.470 8.066 25.093 1.00 76.81 82 GLN A CA 1
ATOM 615 C C . GLN A 1 82 ? -18.447 6.534 24.966 1.00 76.81 82 GLN A C 1
ATOM 617 O O . GLN A 1 82 ? -17.386 5.925 24.806 1.00 76.81 82 GLN A O 1
ATOM 622 N N . THR A 1 83 ? -19.624 5.910 24.995 1.00 76.44 83 THR A N 1
ATOM 623 C CA . THR A 1 83 ? -19.817 4.486 24.689 1.00 76.44 83 THR A CA 1
ATOM 624 C C . THR A 1 83 ? -20.709 4.323 23.462 1.00 76.44 83 THR A C 1
ATOM 626 O O . THR A 1 83 ? -21.507 5.198 23.127 1.00 76.44 83 THR A O 1
ATOM 629 N N . CYS A 1 84 ? -20.532 3.224 22.730 1.00 77.19 84 CYS A N 1
ATOM 630 C CA . CYS A 1 84 ? -21.320 2.937 21.539 1.00 77.19 84 CYS A CA 1
ATOM 631 C C . CYS A 1 84 ? -22.807 2.819 21.902 1.00 77.19 84 CYS A C 1
ATOM 633 O O . CYS A 1 84 ? -23.160 2.058 22.797 1.00 77.19 84 CYS A O 1
ATOM 635 N N . TYR A 1 85 ? -23.694 3.508 21.181 1.00 76.56 85 TYR A N 1
ATOM 636 C CA . TYR A 1 85 ? -25.132 3.506 21.478 1.00 76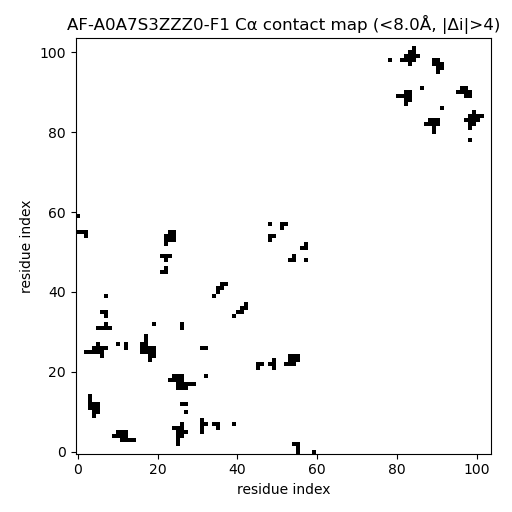.56 85 TYR A CA 1
ATOM 637 C C . TYR A 1 85 ? -25.800 2.128 21.297 1.00 76.56 85 TYR A C 1
ATOM 639 O O . TYR A 1 85 ? -26.826 1.848 21.906 1.00 76.56 85 TYR A O 1
ATOM 647 N N . ILE A 1 86 ? -25.212 1.251 20.476 1.00 79.31 86 ILE A N 1
ATOM 648 C CA . ILE A 1 86 ? -25.777 -0.070 20.165 1.00 79.31 86 ILE A CA 1
ATOM 649 C C . ILE A 1 86 ? -25.351 -1.114 21.201 1.00 79.31 86 ILE A C 1
ATOM 651 O O . ILE A 1 86 ? -26.190 -1.827 21.741 1.00 79.31 86 ILE A O 1
ATOM 655 N N . CYS A 1 87 ? 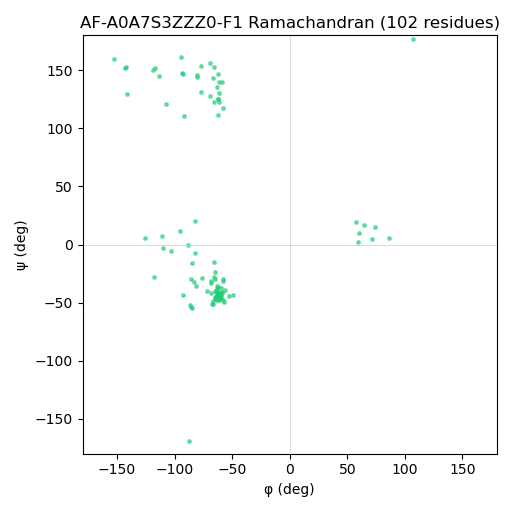-24.046 -1.235 21.461 1.00 81.19 87 CYS A N 1
ATOM 656 C CA . CYS A 1 87 ? -23.513 -2.274 22.348 1.00 81.19 87 CYS A CA 1
ATOM 657 C C . CYS A 1 87 ? -23.133 -1.765 23.740 1.00 81.19 87 CYS A C 1
ATOM 659 O O . CYS A 1 87 ? -22.772 -2.569 24.592 1.00 81.19 87 CYS A O 1
ATOM 661 N N . THR A 1 88 ? -23.193 -0.455 23.992 1.00 78.56 88 THR A N 1
ATOM 662 C CA . THR A 1 88 ? -22.784 0.208 25.248 1.00 78.56 88 THR A CA 1
ATOM 663 C C . THR A 1 88 ? -21.310 0.019 25.632 1.00 78.56 88 THR A C 1
ATOM 665 O O . THR A 1 88 ? -20.883 0.437 26.705 1.00 78.56 88 THR A O 1
ATOM 668 N N . GLU A 1 89 ? -20.497 -0.537 24.731 1.00 75.56 89 GLU A N 1
ATOM 669 C CA . GLU A 1 89 ? -19.050 -0.691 24.894 1.00 75.56 89 GLU A CA 1
ATOM 670 C C . GLU A 1 89 ? -18.304 0.497 24.267 1.00 75.56 89 GLU A C 1
ATOM 672 O O . GLU A 1 89 ? -18.731 1.056 23.257 1.00 75.56 89 GLU A O 1
ATOM 677 N N . ALA A 1 90 ? -17.155 0.879 24.834 1.00 71.62 90 ALA A N 1
ATOM 678 C CA . ALA A 1 90 ? -16.284 1.901 24.240 1.00 71.62 90 ALA A CA 1
ATOM 679 C C . ALA A 1 90 ? -15.622 1.420 22.931 1.00 71.62 90 ALA A C 1
ATOM 681 O O . ALA A 1 90 ? -15.396 2.206 22.014 1.00 71.62 90 ALA A O 1
ATOM 682 N N . VAL A 1 91 ? -15.325 0.119 22.842 1.00 74.12 91 VAL A N 1
ATOM 683 C CA . VAL A 1 91 ? -14.784 -0.557 21.656 1.00 74.12 91 VAL A CA 1
ATOM 684 C C . VAL A 1 91 ? -15.448 -1.921 21.564 1.00 74.12 91 VAL A C 1
ATOM 686 O O . VAL A 1 91 ? -15.414 -2.667 22.540 1.00 74.12 91 VAL A O 1
ATOM 689 N N . HIS A 1 92 ? -15.992 -2.274 20.398 1.00 72.19 92 HIS A N 1
ATOM 690 C CA . HIS A 1 92 ? -16.643 -3.569 20.226 1.00 72.19 92 HIS A CA 1
ATOM 691 C C . HIS A 1 92 ? -15.639 -4.714 20.451 1.00 72.19 92 HIS A C 1
ATOM 693 O O . HIS A 1 92 ? -14.637 -4.832 19.737 1.00 72.19 92 HIS A O 1
ATOM 699 N N . TRP A 1 93 ? -15.916 -5.620 21.393 1.00 76.06 93 TRP A N 1
ATOM 700 C CA . TRP A 1 93 ? -14.964 -6.664 21.806 1.00 76.06 93 TRP A CA 1
ATOM 701 C C . TRP A 1 93 ? -14.458 -7.561 20.657 1.00 76.06 93 TRP A C 1
ATOM 703 O O . TRP A 1 93 ? -13.270 -7.895 20.622 1.00 76.06 93 TRP A O 1
ATOM 713 N N . LYS A 1 94 ? -15.336 -7.927 19.708 1.00 77.00 94 LYS A N 1
ATOM 714 C CA . LYS A 1 94 ? -15.031 -8.805 18.559 1.00 77.00 94 LYS A CA 1
ATOM 715 C C . LYS A 1 94 ? -14.433 -8.082 17.348 1.00 77.00 94 LYS A C 1
ATOM 717 O O . LYS A 1 94 ? -13.381 -8.492 16.869 1.00 77.00 94 LYS A O 1
ATOM 722 N N . THR A 1 95 ? -15.099 -7.047 16.832 1.00 73.75 95 THR A N 1
ATOM 723 C CA . THR A 1 95 ? -14.695 -6.367 15.588 1.00 73.75 95 THR A CA 1
ATOM 724 C C . THR A 1 95 ? -13.647 -5.282 15.810 1.00 73.75 95 THR A C 1
ATOM 726 O O . THR A 1 95 ? -12.982 -4.879 14.862 1.00 73.75 95 THR A O 1
ATOM 729 N N . LYS A 1 96 ? -13.462 -4.839 17.062 1.00 67.12 96 LYS A N 1
ATOM 730 C CA . LYS A 1 96 ? -12.634 -3.678 17.424 1.00 67.12 96 LYS A CA 1
ATOM 731 C C . LYS A 1 96 ? -13.082 -2.382 16.737 1.00 67.12 96 LYS A C 1
ATOM 733 O O . LYS A 1 96 ? -12.307 -1.434 16.654 1.00 67.12 96 LYS A O 1
ATOM 738 N N . GLU A 1 97 ? -14.320 -2.342 16.250 1.00 63.94 97 GLU A N 1
ATOM 739 C CA . GLU A 1 97 ? -14.921 -1.160 15.642 1.00 63.94 97 GLU A CA 1
ATOM 740 C C . GLU A 1 97 ? -15.350 -0.153 16.718 1.00 63.94 97 GLU A C 1
ATOM 742 O O . GLU A 1 97 ? -15.564 -0.505 17.885 1.00 63.94 97 GLU A O 1
ATOM 747 N N . GLY A 1 98 ? -15.386 1.118 16.314 1.00 65.25 98 GLY A N 1
ATOM 748 C CA . GLY A 1 98 ? -15.501 2.263 17.209 1.00 65.25 98 GLY A CA 1
ATOM 749 C C . GLY A 1 98 ? -16.928 2.679 17.565 1.00 65.25 98 GLY A C 1
ATOM 750 O O . GLY A 1 98 ? -17.913 1.992 17.302 1.00 65.25 98 GLY A O 1
ATOM 751 N N . LEU A 1 99 ? -16.994 3.857 18.180 1.00 68.12 99 LEU A N 1
ATOM 752 C CA . LEU A 1 99 ? -18.187 4.511 18.697 1.00 68.12 99 LEU A CA 1
ATOM 753 C C . LEU A 1 99 ? -19.254 4.737 17.607 1.00 68.12 99 LEU A C 1
ATOM 755 O O . LEU A 1 99 ? -19.040 5.520 16.683 1.00 68.12 99 LEU A O 1
ATOM 759 N N . VAL A 1 100 ? -20.433 4.127 17.747 1.00 68.81 100 VAL A N 1
ATOM 760 C CA . VAL A 1 100 ? -21.630 4.533 16.991 1.00 68.81 100 VAL A CA 1
ATOM 761 C C . VAL A 1 100 ? -22.382 5.561 17.830 1.00 68.81 100 VAL A C 1
ATOM 763 O O . VAL A 1 100 ? -22.930 5.216 18.879 1.00 68.81 100 VAL A O 1
ATOM 766 N N . ARG A 1 101 ? -22.391 6.826 17.391 1.00 62.94 101 ARG A N 1
ATOM 767 C CA . ARG A 1 101 ? -23.232 7.869 17.997 1.00 62.94 101 ARG A CA 1
ATOM 768 C C . ARG A 1 101 ? -24.674 7.691 17.515 1.00 62.94 101 ARG A C 1
ATOM 770 O O . ARG A 1 101 ? -24.906 7.543 16.318 1.00 62.94 101 ARG A O 1
ATOM 777 N N . GLY A 1 102 ? -25.629 7.695 18.445 1.00 57.19 102 GLY A N 1
ATOM 778 C CA . GLY A 1 102 ? -27.048 7.818 18.105 1.00 57.19 102 GLY A CA 1
ATOM 779 C C . GLY A 1 102 ? -27.333 9.195 17.499 1.00 57.19 102 GLY A C 1
ATOM 780 O O . GLY A 1 102 ? -26.606 10.153 17.770 1.00 57.19 102 GLY A O 1
ATOM 781 N N . CYS A 1 103 ? -28.360 9.297 16.657 1.00 57.09 103 CYS A N 1
ATOM 782 C CA . CYS A 1 103 ? -28.840 10.595 16.185 1.00 57.09 103 CYS A CA 1
ATOM 783 C C . CYS A 1 103 ? -29.333 11.427 17.382 1.00 57.09 103 CYS A C 1
ATOM 785 O O . CYS A 1 103 ? -29.954 10.869 18.288 1.00 57.09 103 CYS A O 1
ATOM 787 N N . ALA A 1 104 ? -29.034 12.728 17.378 1.00 53.47 104 ALA A N 1
ATOM 788 C CA . ALA A 1 104 ? -29.678 13.701 18.260 1.00 53.47 104 ALA A CA 1
ATOM 789 C C . ALA A 1 104 ? -31.079 14.044 17.737 1.00 53.47 104 ALA A C 1
ATOM 791 O O . ALA A 1 104 ? -31.237 14.064 16.493 1.00 53.47 104 ALA A O 1
#

Nearest PDB structures (foldseek):
  4wuy-assembly1_A  TM=8.220E-01  e=2.397E-01  Homo sapiens
  4o6f-assembly1_A  TM=8.289E-01  e=3.809E-01  Homo sapiens
  3rib-assembly2_B  TM=8.013E-01  e=4.070E-01  Homo sapiens
  5yph-assembly2_B  TM=5.068E-01  e=6.910E-01  Homo sapiens
  8y6k-assembly1_A  TM=3.071E-01  e=1.098E+00  Homo sapiens

pLDDT: mean 87.17, std 11.46, range [51.59, 98.0]

Organism: NCBI:txid35677

Solvent-accessible surface area (backbone atoms only — not comparable to full-atom values)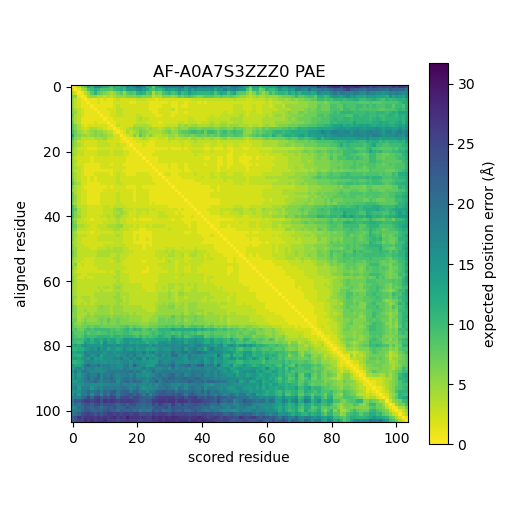: 6044 Å² total; per-residue (Å²): 128,82,82,50,41,15,78,58,76,62,47,79,48,63,90,88,59,51,54,43,92,78,19,54,45,41,25,85,42,72,64,41,48,50,48,22,34,79,75,63,50,37,68,73,42,41,64,55,27,36,72,45,73,15,39,56,48,34,51,51,54,49,54,48,52,54,50,49,52,52,51,51,63,74,41,44,74,79,49,57,92,52,49,11,66,86,79,65,36,59,51,40,88,86,82,66,44,70,67,46,79,70,86,131